Protein AF-A0A7C6MU95-F1 (afdb_monomer)

Radius of gyrat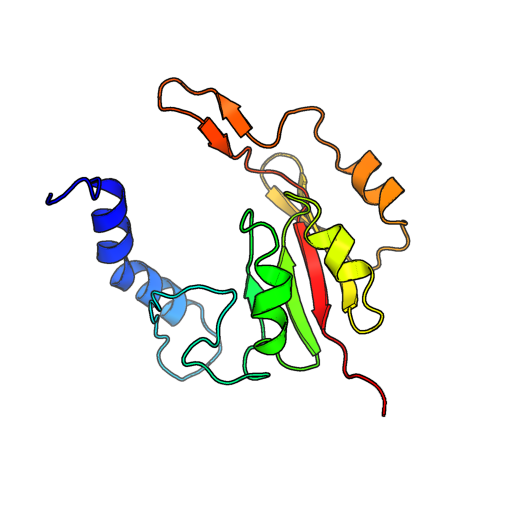ion: 17.8 Å; Cα contacts (8 Å, |Δi|>4): 211; chains: 1; bounding box: 45×40×51 Å

Sequence (158 aa):
MEDAIGPIRLEFFNGIHNILDYINSNKKYKQPAYVQFIHGDYTKQLPIREENYDLLIALYAGEITRSCRKYVKPGGIILTNNHRKDAKELLKDSSITLDGLIYRKGKKYVIEKDINDDFKDIMKRHSNTKKDMKKTTKGLEYIDNQCYFVLKENRNED

Structure (mmCIF, N/CA/C/O backbone):
data_AF-A0A7C6MU95-F1
#
_entry.id   AF-A0A7C6MU95-F1
#
loop_
_atom_site.group_PDB
_atom_site.id
_atom_site.type_symbol
_atom_site.label_atom_id
_atom_site.label_alt_id
_atom_site.label_comp_id
_atom_site.label_asym_id
_atom_site.label_entity_id
_atom_site.label_seq_id
_atom_site.pdbx_PDB_ins_code
_atom_site.Cartn_x
_atom_site.Cartn_y
_atom_site.Cartn_z
_atom_site.occupancy
_atom_site.B_iso_or_equiv
_atom_site.auth_seq_id
_atom_site.auth_comp_id
_atom_site.auth_asym_id
_atom_site.auth_atom_id
_atom_site.pdbx_PDB_model_num
ATOM 1 N N . 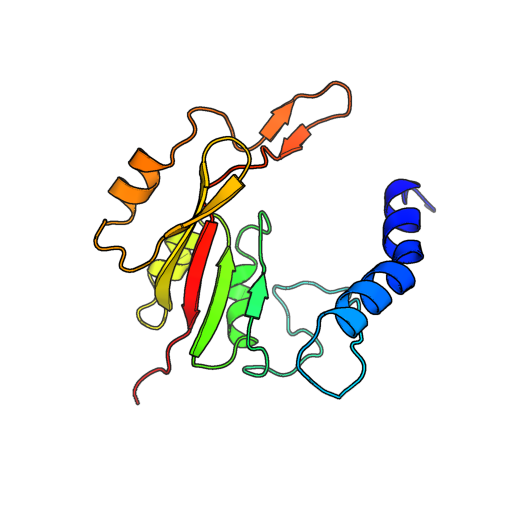MET A 1 1 ? -1.371 23.153 -27.817 1.00 36.50 1 MET A N 1
ATOM 2 C CA . MET A 1 1 ? -0.267 22.179 -27.933 1.00 36.50 1 MET A CA 1
ATOM 3 C C . MET A 1 1 ? -0.852 20.852 -27.510 1.00 36.50 1 MET A C 1
ATOM 5 O O . MET A 1 1 ? -0.957 20.558 -26.327 1.00 36.50 1 MET A O 1
ATOM 9 N N . GLU A 1 2 ? -1.430 20.207 -28.506 1.00 38.19 2 GLU A N 1
ATOM 10 C CA . GLU A 1 2 ? -2.330 19.066 -28.431 1.00 38.19 2 GLU A CA 1
ATOM 11 C C . GLU A 1 2 ? -1.491 17.798 -28.634 1.00 38.19 2 GLU A C 1
ATOM 13 O O . GLU A 1 2 ? -0.545 17.802 -29.420 1.00 38.19 2 GLU A O 1
ATOM 18 N N . ASP A 1 3 ? -1.816 16.772 -27.855 1.00 46.28 3 ASP A N 1
ATOM 19 C CA . ASP A 1 3 ? -1.510 15.359 -28.061 1.00 46.28 3 ASP A CA 1
ATOM 20 C C . ASP A 1 3 ? -0.054 14.903 -28.237 1.00 46.28 3 ASP A C 1
ATOM 22 O O . ASP A 1 3 ? 0.460 14.663 -29.325 1.00 46.28 3 ASP A O 1
ATOM 26 N N . ALA A 1 4 ? 0.541 14.550 -27.096 1.00 41.88 4 ALA A N 1
ATOM 27 C CA . ALA A 1 4 ? 1.425 13.389 -27.009 1.00 41.88 4 ALA A CA 1
ATOM 28 C C . ALA A 1 4 ? 0.893 12.403 -25.953 1.00 41.88 4 ALA A C 1
ATOM 30 O O . ALA A 1 4 ? 1.594 12.010 -25.021 1.00 41.88 4 ALA A 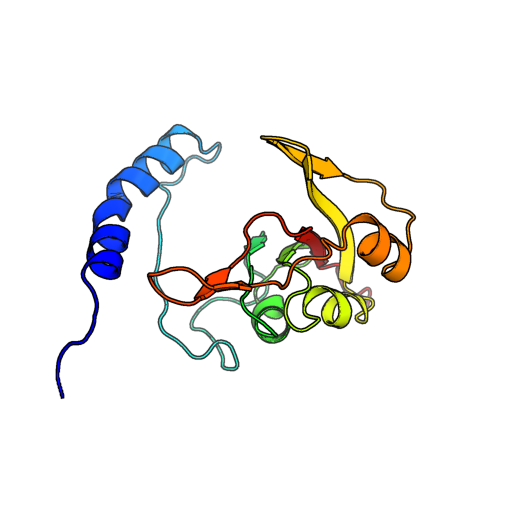O 1
ATOM 31 N N . ILE A 1 5 ? -0.383 12.019 -26.063 1.00 45.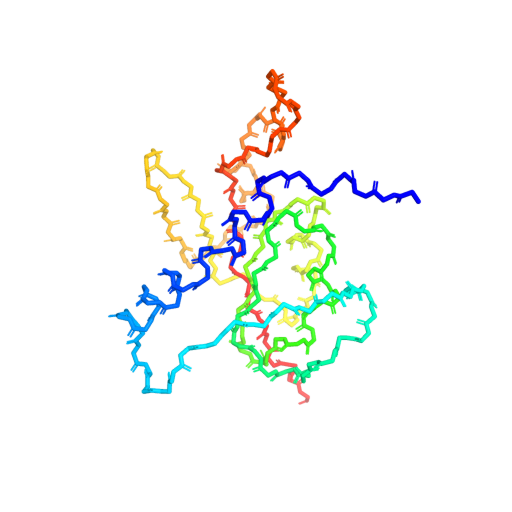97 5 ILE A N 1
ATOM 32 C CA . ILE A 1 5 ? -0.925 10.880 -25.315 1.00 45.97 5 ILE A CA 1
ATOM 33 C C . ILE A 1 5 ? -0.650 9.631 -26.157 1.00 45.97 5 ILE A C 1
ATOM 35 O O . ILE A 1 5 ? -1.348 9.352 -27.124 1.00 45.97 5 ILE A O 1
ATOM 39 N N . GLY A 1 6 ? 0.425 8.909 -25.833 1.00 43.81 6 GLY A N 1
ATOM 40 C CA . GLY A 1 6 ? 0.851 7.739 -26.605 1.00 43.81 6 GLY A CA 1
ATOM 41 C C . GLY A 1 6 ? -0.196 6.605 -26.648 1.00 43.81 6 GLY A C 1
ATOM 42 O O . GLY A 1 6 ? -0.951 6.431 -25.686 1.00 43.81 6 GLY A O 1
ATOM 43 N N . PRO A 1 7 ? -0.203 5.780 -27.715 1.00 48.19 7 PRO A N 1
ATOM 44 C CA . PRO A 1 7 ? -1.223 4.752 -27.986 1.00 48.19 7 PRO A CA 1
ATOM 45 C C . PRO A 1 7 ? -1.403 3.720 -26.858 1.00 48.19 7 PRO A C 1
ATOM 47 O O . PRO A 1 7 ? -2.514 3.270 -26.594 1.00 48.19 7 PRO A O 1
ATOM 50 N N . ILE A 1 8 ? -0.334 3.432 -26.110 1.00 53.31 8 ILE A N 1
ATOM 51 C CA . ILE A 1 8 ? -0.321 2.484 -24.981 1.00 53.31 8 ILE A CA 1
ATOM 52 C C . ILE A 1 8 ? -1.311 2.887 -23.875 1.00 53.31 8 ILE A C 1
ATOM 54 O O . ILE A 1 8 ? -1.912 2.033 -23.224 1.00 53.31 8 ILE A O 1
ATOM 58 N N . ARG A 1 9 ? -1.499 4.194 -23.644 1.00 52.25 9 ARG A N 1
ATOM 59 C CA . ARG A 1 9 ? -2.395 4.681 -22.587 1.00 52.25 9 ARG A CA 1
ATOM 60 C C . ARG A 1 9 ? -3.860 4.455 -22.963 1.00 52.25 9 ARG A C 1
ATOM 62 O O . ARG A 1 9 ? -4.641 4.068 -22.101 1.00 52.25 9 ARG A O 1
ATOM 69 N N . LEU A 1 10 ? -4.217 4.661 -24.231 1.00 53.50 10 LEU A N 1
ATOM 70 C CA . LEU A 1 10 ? -5.583 4.479 -24.725 1.00 53.50 10 LEU A CA 1
ATOM 71 C C . LEU A 1 10 ? -5.990 2.996 -24.704 1.00 53.50 10 LEU A C 1
ATOM 73 O O . LEU A 1 10 ? -7.082 2.666 -24.253 1.00 53.50 10 LEU A O 1
ATOM 77 N N . GLU A 1 11 ? -5.082 2.096 -25.093 1.00 60.19 11 GLU A N 1
ATOM 78 C CA . GLU A 1 11 ? -5.306 0.645 -25.031 1.00 60.19 11 GLU A CA 1
ATOM 79 C C . GLU A 1 11 ? -5.558 0.141 -23.601 1.00 60.19 11 GLU A C 1
ATOM 81 O O . GLU A 1 11 ? -6.448 -0.684 -23.390 1.00 60.19 11 GLU A O 1
ATOM 86 N N . PHE A 1 12 ? -4.840 0.673 -22.603 1.00 61.41 12 PHE A N 1
ATOM 87 C CA . PHE A 1 12 ? -5.044 0.302 -21.197 1.00 61.41 12 PHE A CA 1
ATOM 88 C C . PHE A 1 12 ? -6.452 0.660 -20.699 1.00 61.41 12 PHE A C 1
ATOM 90 O O . PHE A 1 12 ? -7.110 -0.162 -20.060 1.00 61.41 12 PHE A O 1
ATOM 97 N N . PHE A 1 13 ? -6.940 1.863 -21.018 1.00 65.31 13 PHE A N 1
ATOM 98 C CA . PHE A 1 13 ? -8.283 2.293 -20.615 1.00 65.31 13 PHE A CA 1
ATOM 99 C C . PHE A 1 13 ? -9.392 1.573 -21.394 1.00 65.31 13 PHE A C 1
ATOM 101 O O . PHE A 1 13 ? -10.441 1.281 -20.822 1.00 65.31 13 PHE A O 1
ATOM 108 N N . ASN A 1 14 ? -9.142 1.199 -22.652 1.00 69.81 14 ASN A N 1
ATOM 109 C CA . ASN A 1 14 ? -10.084 0.418 -23.460 1.00 69.81 14 ASN A CA 1
ATOM 110 C C . ASN A 1 14 ? -10.264 -1.024 -22.949 1.00 69.81 14 ASN A C 1
ATOM 112 O O . ASN A 1 14 ? -11.282 -1.656 -23.222 1.00 69.81 14 ASN A O 1
ATOM 116 N N . GLY A 1 15 ? -9.312 -1.543 -22.166 1.00 81.00 15 GLY A N 1
ATOM 117 C CA . GLY A 1 15 ? -9.382 -2.870 -21.547 1.00 81.00 15 GLY A CA 1
ATOM 118 C C . GLY A 1 15 ? -10.229 -2.954 -20.273 1.00 81.00 15 GLY A C 1
ATOM 119 O O . GLY A 1 15 ? -10.290 -4.025 -19.666 1.00 81.00 15 GLY A O 1
ATOM 120 N N . ILE A 1 16 ? -10.874 -1.862 -19.838 1.00 85.81 16 ILE A N 1
ATOM 121 C CA . ILE A 1 16 ? -11.556 -1.818 -18.536 1.00 85.81 16 ILE A CA 1
ATOM 122 C C . ILE A 1 16 ? -12.685 -2.844 -18.408 1.00 85.81 16 ILE A C 1
ATOM 124 O O . ILE A 1 16 ? -12.869 -3.409 -17.332 1.00 85.81 16 ILE A O 1
ATOM 128 N N . HIS A 1 17 ? -13.390 -3.144 -19.501 1.00 86.94 17 HIS A N 1
ATOM 129 C CA . HIS A 1 17 ? -14.438 -4.166 -19.516 1.00 86.94 17 HIS A CA 1
ATOM 130 C C . HIS A 1 17 ? -13.877 -5.548 -19.173 1.00 86.94 17 HIS A C 1
ATOM 132 O O . HIS A 1 17 ? -14.355 -6.175 -18.236 1.00 86.94 17 HIS A O 1
ATOM 138 N N . ASN A 1 18 ? -12.779 -5.957 -19.814 1.00 88.44 18 ASN A N 1
ATOM 139 C CA . ASN A 1 18 ? -12.127 -7.239 -19.532 1.00 88.44 18 ASN A CA 1
ATOM 140 C C . ASN A 1 18 ? -11.638 -7.330 -18.076 1.00 88.44 18 ASN A C 1
ATOM 142 O O . ASN A 1 18 ? -11.725 -8.384 -17.447 1.00 88.44 18 ASN A O 1
ATOM 146 N N . ILE A 1 19 ? -11.133 -6.220 -17.523 1.00 88.69 19 ILE A N 1
ATOM 147 C CA . ILE A 1 19 ? -10.714 -6.142 -16.116 1.00 88.69 19 ILE A CA 1
ATOM 148 C C . ILE A 1 19 ? -11.923 -6.314 -15.191 1.00 88.69 19 ILE A C 1
ATOM 150 O O . ILE A 1 19 ? -11.872 -7.105 -14.248 1.00 88.69 19 ILE A O 1
ATOM 154 N N . LEU A 1 20 ? -13.015 -5.593 -15.453 1.00 92.19 20 LEU A N 1
ATOM 155 C CA . LEU A 1 20 ? -14.242 -5.685 -14.666 1.00 92.19 20 LEU A CA 1
ATOM 156 C C . LEU A 1 20 ? -14.867 -7.079 -14.752 1.00 92.19 20 LEU A C 1
ATOM 158 O O . LEU A 1 20 ? -15.311 -7.592 -13.727 1.00 92.19 20 LEU A O 1
ATOM 162 N N . ASP A 1 21 ? -14.860 -7.717 -15.918 1.00 92.38 21 ASP A N 1
ATOM 163 C CA . ASP A 1 21 ? -15.362 -9.081 -16.107 1.00 92.38 21 ASP A CA 1
ATOM 164 C C . ASP A 1 21 ? -14.539 -10.087 -15.304 1.00 92.38 21 ASP A C 1
ATOM 166 O O . ASP A 1 21 ? -15.095 -10.919 -14.578 1.00 92.38 21 ASP A O 1
ATOM 170 N N . TYR A 1 22 ? -13.210 -9.960 -15.348 1.00 93.25 22 TYR A N 1
ATOM 171 C CA . TYR A 1 22 ? -12.318 -10.766 -14.524 1.00 93.25 22 TYR A CA 1
ATOM 172 C C . TYR A 1 22 ? -12.602 -10.568 -13.028 1.00 93.25 22 TYR A C 1
ATOM 174 O O . TYR A 1 22 ? -12.763 -11.550 -12.300 1.00 93.25 22 TYR A O 1
ATOM 182 N N . ILE A 1 23 ? -12.721 -9.323 -12.552 1.00 93.19 23 ILE A N 1
ATOM 183 C CA . ILE A 1 23 ? -13.018 -9.039 -11.139 1.00 93.19 23 ILE A CA 1
ATOM 184 C C . ILE A 1 23 ? -14.386 -9.606 -10.751 1.00 93.19 23 ILE A C 1
ATOM 186 O O . ILE A 1 23 ? -14.495 -10.296 -9.740 1.00 93.19 23 ILE A O 1
ATOM 190 N N . ASN A 1 24 ? -15.429 -9.355 -11.544 1.00 94.69 24 ASN A N 1
ATOM 191 C CA . ASN A 1 24 ? -16.785 -9.816 -11.253 1.00 94.69 24 ASN A CA 1
ATOM 192 C C . ASN A 1 24 ? -16.902 -11.346 -11.248 1.00 94.69 24 ASN A C 1
ATOM 194 O O . ASN A 1 24 ? -17.710 -11.871 -10.485 1.00 94.69 24 ASN A O 1
ATOM 198 N N . SER A 1 25 ? -16.069 -12.043 -12.023 1.00 95.00 25 SER A N 1
ATOM 199 C CA . SER A 1 25 ? -16.009 -13.510 -12.049 1.00 95.00 25 SER A CA 1
ATOM 200 C C . SER A 1 25 ? -15.252 -14.118 -10.860 1.00 95.00 25 SER A C 1
ATOM 202 O O . SER A 1 25 ? -15.433 -15.294 -10.562 1.00 95.00 25 SER A O 1
ATOM 204 N N . ASN A 1 26 ? -14.404 -13.339 -10.176 1.00 95.88 26 ASN A N 1
ATOM 205 C CA . ASN A 1 26 ? -13.530 -13.822 -9.095 1.00 95.88 26 ASN A CA 1
ATOM 206 C C . ASN A 1 26 ? -13.840 -13.220 -7.711 1.00 95.88 26 ASN A C 1
ATOM 208 O O . ASN A 1 26 ? -13.329 -13.695 -6.693 1.00 95.88 26 ASN A O 1
ATOM 212 N N . LYS A 1 27 ? -14.645 -12.155 -7.640 1.00 93.81 27 LYS A N 1
ATOM 213 C CA . LYS A 1 27 ? -15.030 -11.509 -6.379 1.00 93.81 27 LYS A CA 1
ATOM 214 C C . LYS A 1 27 ? -15.885 -12.438 -5.513 1.00 93.81 27 LYS A C 1
ATOM 216 O O . LYS A 1 27 ? -16.631 -13.279 -6.002 1.00 93.81 27 LYS A O 1
ATOM 221 N N . LYS A 1 28 ? -15.834 -12.215 -4.199 1.00 94.69 28 LYS A N 1
ATOM 222 C CA . LYS A 1 28 ? -16.688 -12.909 -3.216 1.00 94.69 28 LYS A CA 1
ATOM 223 C C . LYS A 1 28 ? -17.913 -12.092 -2.783 1.00 94.69 28 LYS A C 1
ATOM 225 O O . LYS A 1 28 ? -18.804 -12.630 -2.135 1.00 94.69 28 LYS A O 1
ATOM 230 N N . TYR A 1 29 ? -17.951 -10.797 -3.107 1.00 90.12 29 TYR A N 1
ATOM 231 C CA . TYR A 1 29 ? -19.046 -9.887 -2.758 1.00 90.12 29 TYR A CA 1
ATOM 232 C C . TYR A 1 29 ? -20.086 -9.793 -3.885 1.00 90.12 29 TYR A C 1
ATOM 234 O O . TYR A 1 29 ? -19.780 -10.025 -5.054 1.00 90.12 29 TYR A O 1
ATOM 242 N N . LYS A 1 30 ? -21.335 -9.458 -3.536 1.00 91.56 30 LYS A N 1
ATOM 243 C CA . LYS A 1 30 ? -22.478 -9.501 -4.469 1.00 91.56 30 LYS A CA 1
ATOM 244 C C . LYS A 1 30 ? -22.522 -8.301 -5.420 1.00 91.56 30 LYS A C 1
ATOM 246 O O . LYS A 1 30 ? -22.870 -8.446 -6.588 1.00 91.56 30 LYS A O 1
ATOM 251 N N . GLN A 1 31 ? -22.172 -7.119 -4.925 1.00 95.06 31 GLN A N 1
ATOM 252 C CA . GLN A 1 31 ? -22.292 -5.844 -5.633 1.00 95.06 31 GLN A CA 1
ATOM 253 C C . GLN A 1 31 ? -21.408 -5.825 -6.887 1.00 95.06 31 GLN A C 1
ATOM 255 O O . GLN A 1 31 ? -20.284 -6.325 -6.817 1.00 95.06 31 GLN A O 1
ATOM 260 N N . PRO A 1 32 ? -21.862 -5.278 -8.030 1.00 91.31 32 PRO A N 1
ATOM 261 C CA . PRO A 1 32 ? -21.015 -5.085 -9.206 1.00 91.31 32 PRO A CA 1
ATOM 262 C C . PRO A 1 32 ? -19.733 -4.321 -8.860 1.00 91.31 32 PRO A C 1
ATOM 264 O O . PRO A 1 32 ? -19.780 -3.324 -8.141 1.00 91.31 32 PRO A O 1
ATOM 267 N N . ALA A 1 33 ? -18.593 -4.798 -9.360 1.00 94.06 33 ALA A N 1
ATOM 268 C CA . ALA A 1 33 ? -17.354 -4.040 -9.273 1.00 94.06 33 ALA A CA 1
ATOM 269 C C . ALA A 1 33 ? -17.437 -2.817 -10.194 1.00 94.06 33 ALA A C 1
ATOM 271 O O . ALA A 1 33 ? -18.019 -2.890 -11.278 1.00 94.06 33 ALA A O 1
ATOM 272 N N . TYR A 1 34 ? -16.824 -1.715 -9.781 1.00 92.06 34 TYR A N 1
ATOM 273 C CA . TYR A 1 34 ? -16.654 -0.529 -10.610 1.00 92.06 34 TYR A CA 1
ATOM 274 C C . TYR A 1 34 ? -15.235 0.009 -10.445 1.00 92.06 34 TYR A C 1
ATOM 276 O O . TYR A 1 34 ? -14.562 -0.267 -9.451 1.00 92.06 34 TYR A O 1
ATOM 284 N N . VAL A 1 35 ? -14.782 0.775 -11.433 1.00 90.75 35 VAL A N 1
ATOM 285 C CA . VAL A 1 35 ? -13.488 1.458 -11.410 1.00 90.75 35 VAL A CA 1
ATOM 286 C C . VAL A 1 35 ? -13.728 2.927 -11.708 1.00 90.75 35 VAL A C 1
ATOM 288 O O . VAL A 1 35 ? -14.446 3.268 -12.645 1.00 90.75 35 VAL A O 1
ATOM 291 N N . GLN A 1 36 ? -13.121 3.792 -10.903 1.00 90.50 36 GLN A N 1
ATOM 292 C CA . GLN A 1 36 ? -13.172 5.234 -11.078 1.00 90.50 36 GLN A CA 1
ATOM 293 C C . GLN A 1 36 ? -11.750 5.770 -11.214 1.00 90.50 36 GLN A C 1
ATOM 295 O O . GLN A 1 36 ? -10.896 5.506 -10.369 1.00 90.50 36 GLN A O 1
ATOM 300 N N . PHE A 1 37 ? -11.508 6.550 -12.265 1.00 89.75 37 PHE A N 1
ATOM 301 C CA . PHE A 1 37 ? -10.256 7.278 -12.436 1.00 89.75 37 PHE A CA 1
ATOM 302 C C . PHE A 1 37 ? -10.418 8.689 -11.891 1.00 89.75 37 PHE A C 1
ATOM 304 O O . PHE A 1 37 ? -11.298 9.434 -12.319 1.00 89.75 37 PHE A O 1
ATOM 311 N N . ILE A 1 38 ? -9.560 9.052 -10.944 1.00 90.56 38 ILE A N 1
ATOM 312 C CA . ILE A 1 38 ? -9.540 10.379 -10.340 1.00 90.56 38 ILE A CA 1
ATOM 313 C C . ILE A 1 38 ? -8.243 11.047 -10.773 1.00 90.56 38 ILE A C 1
ATOM 315 O O . ILE A 1 38 ? -7.155 10.615 -10.399 1.00 90.56 38 ILE A O 1
ATOM 319 N N . HIS A 1 39 ? -8.358 12.088 -11.592 1.00 90.69 39 HIS A N 1
ATOM 320 C CA . HIS A 1 39 ? -7.225 12.944 -11.909 1.00 90.69 39 HIS A CA 1
ATOM 321 C C . HIS A 1 39 ? -7.074 13.987 -10.804 1.00 90.69 39 HIS A C 1
ATOM 323 O O . HIS A 1 39 ? -8.000 14.755 -10.543 1.00 90.69 39 HIS A O 1
ATOM 329 N N . GLY A 1 40 ? -5.915 14.022 -10.156 1.00 88.81 40 GLY A N 1
ATOM 330 C CA . GLY A 1 40 ? -5.673 14.949 -9.065 1.00 88.81 40 GLY A CA 1
ATOM 331 C C . GLY A 1 40 ? -4.234 14.926 -8.581 1.00 88.81 40 GLY A C 1
ATOM 332 O O . GLY A 1 40 ? -3.466 14.009 -8.867 1.00 88.81 40 GLY A O 1
ATOM 333 N N . ASP A 1 41 ? -3.893 15.970 -7.839 1.00 91.75 41 ASP A N 1
ATOM 334 C CA . ASP A 1 41 ? -2.665 16.052 -7.065 1.00 91.75 41 ASP A CA 1
ATOM 335 C C . ASP A 1 41 ? -2.886 15.326 -5.734 1.00 91.75 41 ASP A C 1
ATOM 337 O O . ASP A 1 41 ? -3.665 15.780 -4.897 1.00 91.75 41 ASP A O 1
ATOM 341 N N . TYR A 1 42 ? -2.213 14.192 -5.547 1.00 91.75 42 TYR A N 1
ATOM 342 C CA . TYR A 1 42 ? -2.339 13.354 -4.351 1.00 91.75 42 TYR A CA 1
ATOM 343 C C . TYR A 1 42 ? -1.874 14.042 -3.064 1.00 91.75 42 TYR A C 1
ATOM 345 O O . TYR A 1 42 ? -2.179 13.557 -1.978 1.00 91.75 42 TYR A O 1
ATOM 353 N N . THR A 1 43 ? -1.139 15.155 -3.161 1.00 91.19 43 THR A N 1
ATOM 354 C CA . THR A 1 43 ? -0.753 15.958 -1.990 1.00 91.19 43 THR A CA 1
ATOM 355 C C . THR A 1 43 ? -1.896 16.844 -1.486 1.00 91.19 43 THR A C 1
ATOM 357 O O . THR A 1 43 ? -1.816 17.392 -0.386 1.00 91.19 43 THR A O 1
ATOM 360 N N . LYS A 1 44 ? -2.979 16.961 -2.265 1.00 93.31 44 LYS A N 1
ATOM 361 C CA . LYS A 1 44 ? -4.196 17.709 -1.940 1.00 93.31 44 LYS A CA 1
ATOM 362 C C . LYS A 1 44 ? -5.339 16.759 -1.588 1.00 93.31 44 LYS A C 1
ATOM 364 O O . LYS A 1 44 ? -5.259 15.550 -1.787 1.00 93.31 44 LYS A O 1
ATOM 369 N N . GLN A 1 45 ? -6.435 17.322 -1.080 1.00 93.25 45 GLN A N 1
ATOM 370 C CA . GLN A 1 45 ? -7.650 16.553 -0.833 1.00 93.25 45 GLN A CA 1
ATOM 371 C C . GLN A 1 45 ? -8.190 15.966 -2.140 1.00 93.25 45 GLN A C 1
ATOM 373 O O . GLN A 1 45 ? -8.570 16.700 -3.053 1.00 93.25 45 GLN A O 1
ATOM 378 N N . LEU A 1 46 ? -8.270 14.642 -2.201 1.00 94.50 46 LEU A N 1
ATOM 379 C CA . LEU A 1 46 ? -8.989 13.927 -3.242 1.00 94.50 46 LEU A CA 1
ATOM 380 C C . LEU A 1 46 ? -10.499 13.918 -2.939 1.00 94.50 46 LEU A C 1
ATOM 382 O O . LEU A 1 46 ? -10.885 13.903 -1.767 1.00 94.50 46 LEU A O 1
ATOM 386 N N . PRO A 1 47 ? -11.368 13.877 -3.967 1.00 95.19 47 PRO A N 1
ATOM 387 C CA . PRO A 1 47 ? -12.826 13.832 -3.821 1.00 95.19 47 PRO A CA 1
ATOM 388 C C . PRO A 1 47 ? -13.325 12.434 -3.404 1.00 95.19 47 PRO A C 1
ATOM 390 O O . PRO A 1 47 ? -14.247 11.877 -3.995 1.00 95.19 47 PRO A O 1
ATOM 393 N N . ILE A 1 48 ? -12.687 11.846 -2.394 1.00 95.06 48 ILE A N 1
ATOM 394 C CA . ILE A 1 48 ? -13.010 10.551 -1.798 1.00 95.06 48 ILE A CA 1
ATOM 395 C C . ILE A 1 48 ? -13.028 10.678 -0.276 1.00 95.06 48 ILE A C 1
ATOM 397 O O . ILE A 1 48 ? -12.416 11.581 0.296 1.00 95.06 48 ILE A O 1
ATOM 401 N N . ARG A 1 49 ? -13.753 9.772 0.380 1.00 96.62 49 ARG A N 1
ATOM 402 C CA . ARG A 1 49 ? -13.874 9.758 1.840 1.00 96.62 49 ARG A CA 1
ATOM 403 C C . ARG A 1 49 ? -12.583 9.268 2.487 1.00 96.62 49 ARG A C 1
ATOM 405 O O . ARG A 1 49 ? -12.005 8.284 2.028 1.00 96.62 49 ARG A O 1
ATOM 412 N N . GLU A 1 50 ? -12.165 9.962 3.539 1.00 96.50 50 GLU A N 1
ATOM 413 C CA . GLU A 1 50 ? -11.098 9.513 4.434 1.00 96.50 50 GLU A CA 1
ATOM 414 C C . GLU A 1 50 ? -11.542 8.267 5.210 1.00 96.50 50 GLU A C 1
ATOM 416 O O . GLU A 1 50 ? -12.741 8.012 5.336 1.00 96.50 50 GLU A O 1
ATOM 421 N N . GLU A 1 51 ? -10.574 7.455 5.635 1.00 96.75 51 GLU A N 1
ATOM 422 C CA . GLU A 1 51 ? -10.779 6.230 6.421 1.00 96.75 51 GLU A CA 1
ATOM 423 C C . GLU A 1 51 ? -11.814 5.233 5.860 1.00 96.75 51 GLU A C 1
ATOM 425 O O . GLU A 1 51 ? -12.483 4.510 6.599 1.00 96.75 51 GLU A O 1
ATOM 430 N N . ASN A 1 52 ? -11.961 5.166 4.536 1.00 96.69 52 ASN A N 1
ATOM 431 C CA . ASN A 1 52 ? -13.043 4.413 3.894 1.00 96.69 52 ASN A CA 1
ATOM 432 C C . ASN A 1 52 ? -12.551 3.249 3.019 1.00 96.69 52 ASN A C 1
ATOM 434 O O . ASN A 1 52 ? -13.363 2.552 2.412 1.00 96.69 52 ASN A O 1
ATOM 438 N N . TYR A 1 53 ? -11.237 3.034 2.933 1.00 97.25 53 TYR A N 1
ATOM 439 C CA . TYR A 1 53 ? -10.640 2.034 2.049 1.00 97.25 53 TYR A CA 1
ATOM 440 C C . TYR A 1 53 ? -9.880 0.963 2.834 1.00 97.25 53 TYR A C 1
ATOM 442 O O . TYR A 1 53 ? -9.072 1.268 3.707 1.00 97.25 53 TYR A O 1
ATOM 450 N N . ASP A 1 54 ? -10.120 -0.305 2.497 1.00 97.00 54 ASP A N 1
ATOM 451 C CA . ASP A 1 54 ? -9.448 -1.458 3.110 1.00 97.00 54 ASP A CA 1
ATOM 452 C C . ASP A 1 54 ? -7.996 -1.639 2.650 1.00 97.00 54 ASP A C 1
ATOM 454 O O . ASP A 1 54 ? -7.205 -2.276 3.345 1.00 97.00 54 ASP A O 1
ATOM 458 N N . LEU A 1 55 ? -7.665 -1.136 1.457 1.00 97.19 55 LEU A N 1
ATOM 459 C CA . LEU A 1 55 ? -6.394 -1.375 0.784 1.00 97.19 55 LEU A CA 1
ATOM 460 C C . LEU A 1 55 ? -5.960 -0.151 -0.031 1.00 97.19 55 LEU A C 1
ATOM 462 O O . LEU A 1 55 ? -6.684 0.297 -0.920 1.00 97.19 55 LEU A O 1
ATOM 466 N N . LEU A 1 56 ? -4.741 0.319 0.218 1.00 97.00 56 LEU A N 1
ATOM 467 C CA . LEU A 1 56 ? -4.007 1.262 -0.623 1.00 97.00 56 LEU A CA 1
ATOM 468 C C . LEU A 1 56 ? -2.845 0.534 -1.305 1.00 97.00 56 LEU A C 1
ATOM 470 O O . LEU A 1 56 ? -2.049 -0.120 -0.638 1.00 97.00 56 LEU A O 1
ATOM 474 N N . ILE A 1 57 ? -2.717 0.671 -2.625 1.00 95.88 57 ILE A N 1
ATOM 475 C CA . ILE A 1 57 ? -1.575 0.155 -3.394 1.00 95.88 57 ILE A CA 1
ATOM 476 C C . ILE A 1 57 ? -0.825 1.345 -3.995 1.00 95.88 57 ILE A C 1
ATOM 478 O O . ILE A 1 57 ? -1.370 2.053 -4.838 1.00 95.88 57 ILE A O 1
ATOM 482 N N . ALA A 1 58 ? 0.424 1.553 -3.578 1.00 93.62 58 ALA A N 1
ATOM 483 C CA . ALA A 1 58 ? 1.252 2.698 -3.962 1.00 93.62 58 ALA A CA 1
ATOM 484 C C . ALA A 1 58 ? 2.662 2.249 -4.391 1.00 93.62 58 ALA A C 1
ATOM 486 O O . ALA A 1 58 ? 3.675 2.607 -3.796 1.00 93.62 58 ALA A O 1
ATOM 487 N N . LEU A 1 59 ? 2.740 1.432 -5.443 1.00 91.19 59 LEU A N 1
ATOM 488 C CA . LEU A 1 59 ? 4.009 0.898 -5.943 1.00 91.19 59 LEU A CA 1
ATOM 489 C C . LEU A 1 59 ? 4.726 1.907 -6.844 1.00 91.19 59 LEU A C 1
ATOM 491 O O . LEU A 1 59 ? 4.145 2.435 -7.789 1.00 91.19 59 LEU A O 1
ATOM 495 N N . TYR A 1 60 ? 6.006 2.150 -6.561 1.00 87.38 60 TYR A N 1
ATOM 496 C CA . TYR A 1 60 ? 6.877 3.110 -7.249 1.00 87.38 60 TYR A CA 1
ATOM 497 C C . TYR A 1 60 ? 6.306 4.538 -7.290 1.00 87.38 60 TYR A C 1
ATOM 499 O O . TYR A 1 60 ? 6.745 5.359 -8.092 1.00 87.38 60 TYR A O 1
ATOM 507 N N . ALA A 1 61 ? 5.368 4.852 -6.392 1.00 84.69 61 ALA A N 1
ATOM 508 C CA . ALA A 1 61 ? 4.658 6.125 -6.370 1.00 84.69 61 ALA A CA 1
ATOM 509 C C . ALA A 1 61 ? 5.466 7.245 -5.695 1.00 84.69 61 ALA A C 1
ATOM 511 O O . ALA A 1 61 ? 5.294 8.398 -6.059 1.00 84.69 61 ALA A O 1
ATOM 512 N N . GLY A 1 62 ? 6.391 6.905 -4.786 1.00 73.31 62 GLY A N 1
ATOM 513 C CA . GLY A 1 62 ? 7.337 7.830 -4.149 1.00 73.31 62 GLY A CA 1
ATOM 514 C C . GLY A 1 62 ? 6.676 8.911 -3.287 1.00 73.31 62 GLY A C 1
ATOM 515 O O . GLY A 1 62 ? 6.194 9.902 -3.815 1.00 73.31 62 GLY A O 1
ATOM 516 N N . GLU A 1 63 ? 6.701 8.753 -1.962 1.00 75.50 63 GLU A N 1
ATOM 517 C CA . GLU A 1 63 ? 6.162 9.692 -0.954 1.00 75.50 63 GLU A CA 1
ATOM 518 C C . GLU A 1 63 ? 4.631 9.895 -0.981 1.00 75.50 63 GLU A C 1
ATOM 520 O O . GLU A 1 63 ? 4.054 10.360 0.003 1.00 75.50 63 GLU A O 1
ATOM 525 N N . ILE A 1 64 ? 3.941 9.483 -2.051 1.00 88.75 64 ILE A N 1
ATOM 526 C CA . ILE A 1 64 ? 2.476 9.570 -2.212 1.00 88.75 64 ILE A CA 1
ATOM 527 C C . ILE A 1 64 ? 1.727 8.812 -1.117 1.00 88.75 64 ILE A C 1
ATOM 529 O O . ILE A 1 64 ? 0.640 9.219 -0.701 1.00 88.75 64 ILE A O 1
ATOM 533 N N . THR A 1 65 ? 2.313 7.730 -0.615 1.00 91.62 65 THR A N 1
ATOM 534 C CA . THR A 1 65 ? 1.704 6.884 0.409 1.00 91.62 65 THR A CA 1
ATOM 535 C C . THR A 1 65 ? 1.472 7.666 1.698 1.00 91.62 65 THR A C 1
ATOM 537 O O . THR A 1 65 ? 0.433 7.498 2.329 1.00 91.62 65 THR A O 1
ATOM 540 N N . ARG A 1 66 ? 2.357 8.619 2.033 1.00 91.00 66 ARG A N 1
ATOM 541 C CA . ARG A 1 66 ? 2.170 9.525 3.176 1.00 91.00 66 ARG A CA 1
ATOM 542 C C . ARG A 1 66 ? 0.932 10.404 3.010 1.00 91.00 66 ARG A C 1
ATOM 544 O O . ARG A 1 66 ? 0.174 10.561 3.961 1.00 91.00 66 ARG A O 1
A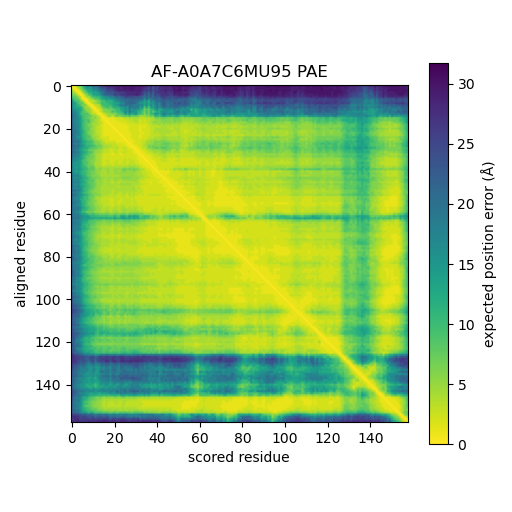TOM 551 N N . SER A 1 67 ? 0.719 10.970 1.824 1.00 93.00 67 SER A N 1
ATOM 552 C CA . SER A 1 67 ? -0.439 11.832 1.555 1.00 93.00 67 SER A CA 1
ATOM 553 C C . SER A 1 67 ? -1.748 11.047 1.460 1.00 93.00 67 SER A C 1
ATOM 555 O O . SER A 1 67 ? -2.798 11.554 1.848 1.00 93.00 67 SER A O 1
ATOM 557 N N . CYS A 1 68 ? -1.689 9.804 0.976 1.00 94.94 68 CYS A N 1
ATOM 558 C CA . CYS A 1 68 ? -2.873 8.981 0.741 1.00 94.94 68 CYS A CA 1
ATOM 559 C C . CYS A 1 68 ? -3.274 8.095 1.926 1.00 94.94 68 CYS A C 1
ATOM 561 O O . CYS A 1 68 ? -4.399 7.597 1.927 1.00 94.94 68 CYS A O 1
ATOM 563 N N . ARG A 1 69 ? -2.408 7.895 2.933 1.00 93.94 69 ARG A N 1
ATOM 564 C CA . ARG A 1 69 ? -2.699 6.987 4.060 1.00 93.94 69 ARG A CA 1
ATOM 565 C C . ARG A 1 69 ? -4.000 7.325 4.789 1.00 93.94 69 ARG A C 1
ATOM 567 O O . ARG A 1 69 ? -4.728 6.425 5.159 1.00 93.94 69 ARG A O 1
ATOM 574 N N . LYS A 1 70 ? -4.353 8.612 4.884 1.00 94.81 70 LYS A N 1
ATOM 575 C CA . LYS A 1 70 ? -5.598 9.101 5.507 1.00 94.81 70 LYS A CA 1
ATOM 576 C C . LYS A 1 70 ? -6.886 8.574 4.865 1.00 94.81 70 LYS A C 1
ATOM 578 O O . LYS A 1 70 ? -7.958 8.668 5.446 1.00 94.81 70 LYS A O 1
ATOM 583 N N . TYR A 1 71 ? -6.811 8.044 3.646 1.00 97.00 71 TYR A N 1
ATOM 584 C CA . TYR A 1 71 ? -7.946 7.391 2.995 1.00 97.00 71 TYR A CA 1
ATOM 585 C C . TYR A 1 71 ? -8.104 5.931 3.434 1.00 97.00 71 TYR A C 1
ATOM 587 O O . TYR A 1 71 ? -9.189 5.361 3.317 1.00 97.00 71 TYR A O 1
ATOM 595 N N . VAL A 1 72 ? -7.051 5.322 3.971 1.00 97.44 72 VAL A N 1
ATOM 596 C CA . VAL A 1 72 ? -7.072 3.956 4.488 1.00 97.44 72 VAL A CA 1
ATOM 597 C C . VAL A 1 72 ? -7.769 3.954 5.837 1.00 97.44 72 VAL A C 1
ATOM 599 O O . VAL A 1 72 ? -7.500 4.785 6.697 1.00 97.44 72 VAL A O 1
ATOM 602 N N . LYS A 1 73 ? -8.710 3.031 6.010 1.00 96.88 73 LYS A N 1
ATOM 603 C CA . LYS A 1 73 ? -9.410 2.870 7.283 1.00 96.88 73 LYS A CA 1
ATOM 604 C C . LYS A 1 73 ? -8.457 2.335 8.361 1.00 96.88 73 LYS A C 1
ATOM 606 O O . LYS A 1 73 ? -7.541 1.578 8.025 1.00 96.88 73 LYS A O 1
ATOM 611 N N . PRO A 1 74 ? -8.737 2.560 9.652 1.00 95.69 74 PRO A N 1
ATOM 612 C CA . PRO A 1 74 ? -8.035 1.844 10.705 1.00 95.69 74 PRO A CA 1
ATOM 613 C C . PRO A 1 74 ? -8.207 0.322 10.572 1.00 95.69 74 PRO A C 1
ATOM 615 O O . PRO A 1 74 ? -9.311 -0.203 10.394 1.00 95.69 74 PRO A O 1
ATOM 618 N N . GLY A 1 75 ? -7.096 -0.397 10.657 1.00 96.25 75 GLY A N 1
ATOM 619 C CA . GLY A 1 75 ? -6.963 -1.823 10.359 1.00 96.25 75 GLY A CA 1
ATOM 620 C C . GLY A 1 75 ? -6.778 -2.150 8.872 1.00 96.25 75 GLY A C 1
ATOM 621 O O . GLY A 1 75 ? -6.686 -3.332 8.534 1.00 96.25 75 GLY A O 1
ATOM 622 N N . GLY A 1 76 ? -6.764 -1.148 7.990 1.00 97.50 76 GLY A N 1
ATOM 623 C CA . GLY A 1 76 ? -6.537 -1.304 6.556 1.00 97.50 76 GLY A CA 1
ATOM 624 C C . GLY A 1 76 ? -5.073 -1.575 6.204 1.00 97.50 76 GLY A C 1
ATOM 625 O O . GLY A 1 76 ? -4.167 -1.440 7.028 1.00 97.50 76 GLY A O 1
ATOM 626 N N . ILE A 1 77 ? -4.850 -1.989 4.958 1.00 97.81 77 ILE A N 1
ATOM 627 C CA . ILE A 1 77 ? -3.545 -2.413 4.445 1.00 97.81 77 IL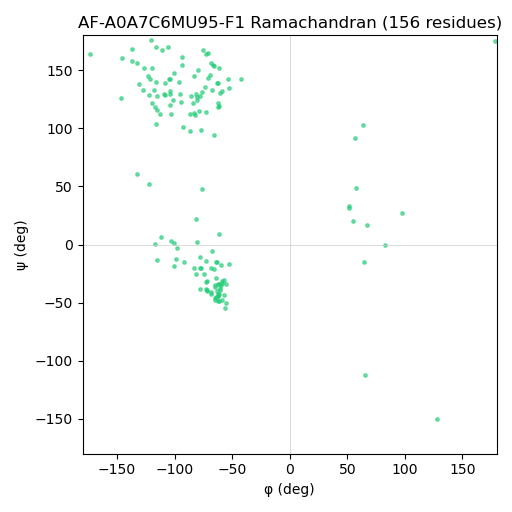E A CA 1
ATOM 628 C C . ILE A 1 77 ? -2.992 -1.366 3.478 1.00 97.81 77 ILE A C 1
ATOM 630 O O . ILE A 1 77 ? -3.698 -0.851 2.613 1.00 97.81 77 ILE A O 1
ATOM 634 N N . ILE A 1 78 ? -1.693 -1.112 3.573 1.00 97.38 78 ILE A N 1
ATOM 635 C CA . ILE A 1 78 ? -0.921 -0.301 2.639 1.00 97.38 78 ILE A CA 1
ATOM 636 C C . ILE A 1 78 ? 0.138 -1.204 2.000 1.00 97.38 78 ILE A C 1
ATOM 638 O O . ILE A 1 78 ? 1.012 -1.734 2.680 1.00 97.38 78 ILE A O 1
ATOM 642 N N . LEU A 1 79 ? 0.075 -1.373 0.681 1.00 96.81 79 LEU A N 1
ATOM 643 C CA . LEU A 1 79 ? 1.069 -2.093 -0.109 1.00 96.81 79 LEU A CA 1
ATOM 644 C C . LEU A 1 79 ? 1.965 -1.092 -0.843 1.00 96.81 79 LEU A C 1
ATOM 646 O O . LEU A 1 79 ? 1.523 -0.417 -1.775 1.00 96.81 79 LEU A O 1
ATOM 650 N N . THR A 1 80 ? 3.235 -1.028 -0.449 1.00 94.44 80 THR A N 1
ATOM 651 C CA . THR A 1 80 ? 4.236 -0.135 -1.056 1.00 94.44 80 THR A CA 1
ATOM 652 C C . THR A 1 80 ? 5.571 -0.855 -1.272 1.00 94.44 80 THR A C 1
ATOM 654 O O . THR A 1 80 ? 5.797 -1.956 -0.779 1.00 94.44 80 THR A O 1
ATOM 657 N N . ASN A 1 81 ? 6.482 -0.248 -2.020 1.00 91.50 81 ASN A N 1
ATOM 658 C CA . ASN A 1 81 ? 7.889 -0.631 -2.082 1.00 91.50 81 ASN A CA 1
ATOM 659 C C . ASN A 1 81 ? 8.754 0.450 -1.421 1.00 91.50 81 ASN A C 1
ATOM 661 O O . ASN A 1 81 ? 8.315 1.569 -1.189 1.00 91.50 81 ASN A O 1
ATOM 665 N N . ASN A 1 82 ? 10.028 0.166 -1.147 1.00 90.00 82 ASN A N 1
ATOM 666 C CA . ASN A 1 82 ? 10.909 1.165 -0.527 1.00 90.00 82 ASN A CA 1
ATOM 667 C C . ASN A 1 82 ? 11.497 2.195 -1.524 1.00 90.00 82 ASN A C 1
ATOM 669 O O . ASN A 1 82 ? 12.535 2.809 -1.259 1.00 90.00 82 ASN A O 1
ATOM 673 N N . HIS A 1 83 ? 10.865 2.387 -2.687 1.00 86.56 83 HIS A N 1
ATOM 674 C CA . HIS A 1 83 ? 11.289 3.391 -3.665 1.00 86.56 83 HIS A CA 1
ATOM 675 C C . HIS A 1 83 ? 11.214 4.786 -3.039 1.00 86.56 83 HIS A C 1
ATOM 677 O O . HIS A 1 83 ? 10.218 5.143 -2.417 1.00 86.56 83 HIS A O 1
ATOM 683 N N . ARG A 1 84 ? 12.296 5.566 -3.164 1.00 86.06 84 ARG A N 1
ATOM 684 C CA . ARG A 1 84 ? 12.460 6.865 -2.479 1.00 86.06 84 ARG A CA 1
ATOM 685 C C . ARG A 1 84 ? 12.205 6.808 -0.965 1.00 86.06 84 ARG A C 1
ATOM 687 O O . ARG A 1 84 ? 11.784 7.792 -0.377 1.00 86.06 84 ARG A O 1
ATOM 694 N N . LYS A 1 85 ? 12.541 5.680 -0.326 1.00 88.69 85 LYS A N 1
ATOM 695 C CA . LYS A 1 85 ? 12.402 5.455 1.124 1.00 88.69 85 LYS A CA 1
ATOM 696 C C . LYS A 1 85 ? 10.951 5.408 1.621 1.00 88.69 85 LYS A C 1
ATOM 698 O O . LYS A 1 85 ? 10.742 5.514 2.822 1.00 88.69 85 LYS A O 1
ATOM 703 N N . ASP A 1 86 ? 9.971 5.228 0.739 1.00 90.31 86 ASP A N 1
ATOM 704 C CA . ASP A 1 86 ? 8.551 5.343 1.087 1.00 90.31 86 ASP A CA 1
ATOM 705 C C . ASP A 1 86 ? 8.137 4.415 2.247 1.00 90.31 86 ASP A C 1
ATOM 707 O O . ASP A 1 86 ? 7.713 4.893 3.299 1.00 90.31 86 ASP A O 1
ATOM 711 N N . ALA A 1 87 ? 8.398 3.108 2.129 1.00 92.62 87 ALA A N 1
ATOM 712 C CA . ALA A 1 87 ? 8.169 2.150 3.216 1.00 92.62 87 ALA A CA 1
ATOM 713 C C . ALA A 1 87 ? 8.926 2.516 4.508 1.00 92.62 87 ALA A C 1
ATOM 715 O O . ALA A 1 87 ? 8.364 2.449 5.600 1.00 92.62 87 ALA A O 1
ATOM 716 N N . LYS A 1 88 ? 10.200 2.921 4.387 1.00 92.19 88 LYS A N 1
ATOM 717 C CA . LYS A 1 88 ? 11.035 3.303 5.535 1.00 92.19 88 LYS A CA 1
ATOM 718 C C . LYS A 1 88 ? 10.459 4.496 6.295 1.00 92.19 88 LYS A C 1
ATOM 720 O O . LYS A 1 88 ? 10.538 4.522 7.517 1.00 92.19 88 LYS A O 1
ATOM 725 N N . GLU A 1 89 ? 9.968 5.506 5.584 1.00 91.94 89 GLU A N 1
ATOM 726 C CA . GLU A 1 89 ? 9.412 6.712 6.195 1.00 91.94 89 GLU A CA 1
ATOM 727 C C . GLU A 1 89 ? 8.052 6.435 6.839 1.00 91.94 89 GLU A C 1
ATOM 729 O O . GLU A 1 89 ? 7.808 6.925 7.938 1.00 91.94 89 GLU A O 1
ATOM 734 N N . LEU A 1 90 ? 7.205 5.602 6.220 1.00 92.62 90 LEU A N 1
ATOM 735 C CA . LEU A 1 90 ? 5.928 5.194 6.815 1.00 92.62 90 LEU A CA 1
ATOM 736 C C . LEU A 1 90 ? 6.114 4.417 8.123 1.00 92.62 90 LEU A C 1
ATOM 738 O O . LEU A 1 90 ? 5.429 4.701 9.096 1.00 92.62 90 LEU A O 1
ATOM 742 N N . LEU A 1 91 ? 7.075 3.492 8.168 1.00 93.44 91 LEU A N 1
ATOM 743 C CA . LEU A 1 91 ? 7.368 2.672 9.352 1.00 93.44 91 LEU A CA 1
ATOM 744 C C . LEU A 1 91 ? 7.944 3.453 10.547 1.00 93.44 91 LEU A C 1
ATOM 746 O O . LEU A 1 91 ? 8.158 2.869 11.605 1.00 93.44 91 LEU A O 1
ATOM 750 N N . LYS A 1 92 ? 8.231 4.754 10.403 1.00 92.94 92 LYS A N 1
ATOM 751 C CA . LYS A 1 92 ? 8.587 5.609 11.549 1.00 92.94 92 LYS A CA 1
ATOM 752 C C . LYS A 1 92 ? 7.372 6.020 12.373 1.00 92.94 92 LYS A C 1
ATOM 754 O O . LYS A 1 92 ? 7.543 6.469 13.502 1.00 92.94 92 LYS A O 1
ATOM 759 N N . ASP A 1 93 ? 6.182 5.946 11.790 1.00 92.75 93 ASP A N 1
ATOM 760 C CA . ASP A 1 93 ? 4.939 6.258 12.473 1.00 92.75 93 ASP A CA 1
ATOM 761 C C . ASP A 1 93 ? 4.508 5.062 13.330 1.00 92.75 93 ASP A C 1
ATOM 763 O O . ASP A 1 93 ? 4.401 3.947 12.825 1.00 92.75 93 ASP A O 1
ATOM 767 N N . SER A 1 94 ? 4.256 5.286 14.622 1.00 93.06 94 SER A N 1
ATOM 768 C CA . SER A 1 94 ? 3.867 4.230 15.566 1.00 93.06 94 SER A CA 1
ATOM 769 C C . SER A 1 94 ? 2.502 3.614 15.258 1.00 93.06 94 SER A C 1
ATOM 771 O O . SER A 1 94 ? 2.233 2.496 15.690 1.00 93.06 94 SER A O 1
ATOM 773 N N . SER A 1 95 ? 1.651 4.321 14.508 1.00 93.75 95 SER A N 1
ATOM 774 C CA . SER A 1 95 ? 0.376 3.786 14.016 1.00 93.75 95 SER A CA 1
ATOM 775 C C . SER A 1 95 ? 0.557 2.768 12.887 1.00 93.75 95 SER A C 1
ATOM 777 O O . SER A 1 95 ? -0.361 2.003 12.601 1.00 93.75 95 SER A O 1
ATOM 779 N N . ILE A 1 96 ? 1.744 2.680 12.277 1.00 94.94 96 ILE A N 1
ATOM 780 C CA . ILE A 1 96 ? 2.028 1.770 11.166 1.00 94.94 96 ILE A CA 1
ATOM 781 C C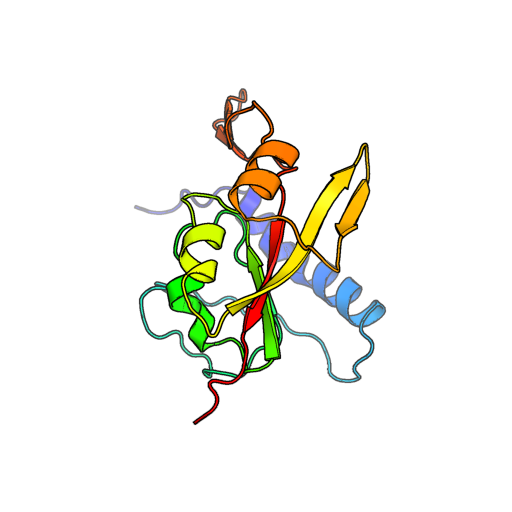 . ILE A 1 96 ? 2.849 0.573 11.638 1.00 94.94 96 ILE A C 1
ATOM 783 O O . ILE A 1 96 ? 3.923 0.718 12.218 1.00 94.94 96 ILE A O 1
ATOM 787 N N . THR A 1 97 ? 2.395 -0.634 11.304 1.00 95.19 97 THR A N 1
ATOM 788 C CA . THR A 1 97 ? 3.145 -1.873 11.563 1.00 95.19 97 THR A CA 1
ATOM 789 C C . THR A 1 97 ? 3.456 -2.630 10.277 1.00 95.19 97 THR A C 1
ATOM 791 O O . THR A 1 97 ? 2.740 -2.529 9.280 1.00 95.19 97 THR A O 1
ATOM 794 N N . LEU A 1 98 ? 4.553 -3.391 10.282 1.00 96.19 98 LEU A N 1
ATOM 795 C CA . LEU A 1 98 ? 4.889 -4.330 9.214 1.00 96.19 98 LEU A CA 1
ATOM 796 C C . LEU A 1 98 ? 4.139 -5.649 9.442 1.00 96.19 98 LEU A C 1
ATOM 798 O O . LEU A 1 98 ? 4.438 -6.361 10.393 1.00 96.19 98 LEU A O 1
ATOM 802 N N . ASP A 1 99 ? 3.198 -5.983 8.559 1.00 95.44 99 ASP A N 1
ATOM 803 C CA . ASP A 1 99 ? 2.383 -7.209 8.645 1.00 95.44 99 ASP A CA 1
ATOM 804 C C . ASP A 1 99 ? 2.895 -8.315 7.701 1.00 95.44 99 ASP A C 1
ATOM 806 O O . ASP A 1 99 ? 2.599 -9.500 7.863 1.00 95.44 99 ASP A O 1
ATOM 810 N N . GLY A 1 100 ? 3.705 -7.945 6.705 1.00 96.56 100 GLY A N 1
ATOM 811 C CA . GLY A 1 100 ? 4.362 -8.913 5.837 1.00 96.56 100 GLY A CA 1
ATOM 812 C C . GLY A 1 100 ? 5.215 -8.308 4.730 1.00 96.56 100 GLY A C 1
ATOM 813 O O . GLY A 1 100 ? 5.244 -7.097 4.506 1.00 96.56 100 GLY A O 1
ATOM 814 N N . LEU A 1 101 ? 5.895 -9.185 3.999 1.00 96.50 101 LEU A N 1
ATOM 815 C CA . LEU A 1 101 ? 6.658 -8.852 2.800 1.00 96.50 101 LEU A CA 1
ATOM 816 C C . LEU A 1 101 ? 6.164 -9.675 1.616 1.00 96.50 101 LEU A C 1
ATOM 818 O O . LEU A 1 101 ? 5.825 -10.850 1.750 1.00 96.50 101 LEU A O 1
ATOM 822 N N . ILE A 1 102 ? 6.182 -9.071 0.433 1.00 94.81 102 ILE A N 1
ATOM 823 C CA . ILE A 1 102 ? 5.934 -9.755 -0.833 1.00 94.81 102 ILE A CA 1
ATOM 824 C C . ILE A 1 102 ? 7.176 -9.610 -1.695 1.00 94.81 102 ILE A C 1
ATOM 826 O O . ILE A 1 102 ? 7.593 -8.503 -2.017 1.00 94.81 102 ILE A O 1
ATOM 830 N N . TYR A 1 103 ? 7.770 -10.722 -2.101 1.00 91.44 103 TYR A N 1
ATOM 831 C CA . TYR A 1 103 ? 8.954 -10.704 -2.955 1.00 91.44 103 TYR A CA 1
ATOM 832 C C . TYR A 1 103 ? 8.951 -11.885 -3.911 1.00 91.44 103 TYR A C 1
ATOM 834 O O . TYR A 1 103 ? 8.255 -12.887 -3.724 1.00 91.44 103 TYR A O 1
ATOM 842 N N . ARG A 1 104 ? 9.739 -11.770 -4.976 1.00 88.44 104 ARG A N 1
ATOM 843 C CA . ARG A 1 104 ? 9.841 -12.823 -5.980 1.00 88.44 104 ARG A CA 1
ATOM 844 C C . ARG A 1 104 ? 10.881 -13.864 -5.579 1.00 88.44 104 ARG A C 1
ATOM 846 O O . ARG A 1 104 ? 12.045 -13.543 -5.366 1.00 88.44 104 ARG A O 1
ATOM 853 N N . LYS A 1 105 ? 10.479 -15.136 -5.592 1.00 87.12 105 LYS A N 1
ATOM 854 C CA . LYS A 1 105 ? 11.354 -16.308 -5.469 1.00 87.12 105 LYS A CA 1
ATOM 855 C C . LYS A 1 105 ? 11.274 -17.124 -6.762 1.00 87.12 105 LYS A C 1
ATOM 857 O O . LYS A 1 105 ? 10.283 -17.800 -7.046 1.00 87.12 105 LYS A O 1
ATOM 862 N N . GLY A 1 106 ? 12.307 -17.024 -7.600 1.00 85.81 106 GLY A N 1
ATOM 863 C CA . GLY A 1 106 ? 12.321 -17.641 -8.930 1.00 85.81 106 GLY A CA 1
ATOM 864 C C . GLY A 1 106 ? 11.275 -17.025 -9.871 1.00 85.81 106 GLY A C 1
ATOM 865 O O . GLY A 1 106 ? 11.397 -15.871 -10.278 1.00 85.81 106 GLY A O 1
ATOM 866 N N . LYS A 1 107 ? 10.246 -17.795 -10.250 1.00 85.50 107 LYS A N 1
ATOM 867 C CA . LYS A 1 107 ? 9.164 -17.352 -11.159 1.00 85.50 107 LYS A CA 1
ATOM 868 C C . LYS A 1 107 ? 7.861 -16.961 -10.446 1.00 85.50 107 LYS A C 1
ATOM 870 O O . LYS A 1 107 ? 6.895 -16.642 -11.127 1.00 85.50 107 LYS A O 1
ATOM 875 N N . LYS A 1 108 ? 7.810 -17.014 -9.113 1.00 89.00 108 LYS A N 1
ATOM 876 C CA . LYS A 1 108 ? 6.589 -16.770 -8.327 1.00 89.00 108 LYS A CA 1
ATOM 877 C C . LYS A 1 108 ? 6.832 -15.709 -7.257 1.00 89.00 108 LYS A C 1
ATOM 879 O O . LYS A 1 108 ? 7.957 -15.581 -6.775 1.00 89.00 108 LYS A O 1
ATOM 884 N N . TYR A 1 109 ? 5.781 -14.990 -6.877 1.00 90.38 109 TYR A N 1
ATOM 885 C CA . TYR A 1 109 ? 5.788 -14.172 -5.666 1.00 90.38 109 TYR A CA 1
ATOM 886 C C . TYR A 1 109 ? 5.464 -15.036 -4.450 1.00 90.38 109 TYR A C 1
ATOM 888 O O . TYR A 1 109 ? 4.682 -15.985 -4.540 1.00 90.38 109 TYR A O 1
ATOM 896 N N . VAL A 1 110 ? 6.094 -14.704 -3.332 1.00 93.31 110 VAL A N 1
ATOM 897 C CA . VAL A 1 110 ? 5.877 -15.309 -2.020 1.00 93.31 110 VAL A CA 1
ATOM 898 C C . VAL A 1 110 ? 5.448 -14.203 -1.070 1.00 93.31 110 VAL A C 1
ATOM 900 O O . VAL A 1 110 ? 5.951 -13.085 -1.169 1.00 93.31 110 VAL A O 1
ATOM 903 N N . ILE A 1 111 ? 4.517 -14.531 -0.177 1.00 95.56 111 ILE A N 1
ATOM 904 C CA . ILE A 1 111 ? 4.106 -13.675 0.932 1.00 95.56 111 ILE A CA 1
ATOM 905 C C . ILE A 1 111 ? 4.741 -14.252 2.196 1.00 95.56 111 ILE A C 1
ATOM 907 O O . ILE A 1 111 ? 4.495 -15.408 2.537 1.00 95.56 111 ILE A O 1
ATOM 911 N N . GLU A 1 112 ? 5.568 -13.454 2.855 1.00 94.94 112 GLU A N 1
ATOM 912 C CA . GLU A 1 112 ? 6.190 -13.752 4.143 1.00 94.94 112 GLU A CA 1
ATOM 913 C C . GLU A 1 112 ? 5.467 -12.953 5.228 1.00 94.94 112 GLU A C 1
ATOM 915 O O . GLU A 1 112 ? 5.206 -11.764 5.051 1.00 94.94 112 GLU A O 1
ATOM 920 N N . LYS A 1 113 ? 5.115 -13.626 6.322 1.00 94.25 113 LYS A N 1
ATOM 921 C CA . LYS A 1 113 ? 4.462 -13.059 7.509 1.00 94.25 113 LYS A CA 1
ATOM 922 C C . LYS A 1 113 ? 5.353 -13.292 8.730 1.00 94.25 113 LYS A C 1
ATOM 924 O O . LYS A 1 113 ? 6.376 -13.961 8.599 1.00 94.25 113 LYS A O 1
ATOM 929 N N . ASP A 1 114 ? 4.948 -12.765 9.884 1.00 89.81 114 ASP A N 1
ATOM 930 C CA . ASP A 1 114 ? 5.616 -12.987 11.177 1.00 89.81 114 ASP A CA 1
ATOM 931 C C . ASP A 1 114 ? 7.093 -12.554 11.154 1.00 89.81 114 ASP A C 1
ATOM 933 O O . ASP A 1 114 ? 8.013 -13.294 11.508 1.00 89.81 114 ASP A O 1
ATOM 937 N N . ILE A 1 115 ? 7.320 -11.338 10.655 1.00 91.50 115 ILE A N 1
ATOM 938 C CA . ILE A 1 115 ? 8.655 -10.814 10.376 1.00 91.50 115 ILE A CA 1
ATOM 939 C C . ILE A 1 115 ? 9.227 -10.177 11.634 1.00 91.50 115 ILE A C 1
ATOM 941 O O . ILE A 1 115 ? 8.766 -9.128 12.070 1.00 91.50 115 ILE A O 1
ATOM 945 N N . ASN A 1 116 ? 10.269 -10.808 12.171 1.00 87.00 116 ASN A N 1
ATOM 946 C CA . ASN A 1 116 ? 11.008 -10.323 13.340 1.00 87.00 116 ASN A CA 1
ATOM 947 C C . ASN A 1 116 ? 12.300 -9.575 12.970 1.00 87.00 116 ASN A C 1
ATOM 949 O O . ASN A 1 116 ? 13.007 -9.092 13.852 1.00 87.00 116 ASN A O 1
ATOM 953 N N . ASP A 1 117 ? 12.622 -9.503 11.678 1.00 87.25 117 ASP A N 1
ATOM 954 C CA . ASP A 1 117 ? 13.799 -8.799 11.176 1.00 87.25 117 ASP A CA 1
ATOM 955 C C . ASP A 1 117 ? 13.620 -7.283 11.313 1.00 87.25 117 ASP A C 1
ATOM 957 O O . ASP A 1 117 ? 12.544 -6.739 11.046 1.00 87.25 117 ASP A O 1
ATOM 961 N N . ASP A 1 118 ? 14.706 -6.577 11.630 1.00 89.31 118 ASP A N 1
ATOM 962 C CA . ASP A 1 118 ? 14.703 -5.125 11.523 1.00 89.31 118 ASP A CA 1
ATOM 963 C C . ASP A 1 118 ? 14.703 -4.670 10.047 1.00 89.31 118 ASP A C 1
ATOM 965 O O . ASP A 1 118 ? 14.995 -5.418 9.106 1.00 89.31 118 ASP A O 1
ATOM 969 N N . PHE A 1 119 ? 14.388 -3.393 9.816 1.00 89.31 119 PHE A N 1
ATOM 970 C CA . PHE A 1 119 ? 14.319 -2.848 8.460 1.00 89.31 119 PHE A CA 1
ATOM 971 C C . PHE A 1 119 ? 15.646 -2.974 7.688 1.00 89.31 119 PHE A C 1
ATOM 973 O O . PHE A 1 119 ? 15.651 -3.122 6.464 1.00 89.31 119 PHE A O 1
ATOM 980 N N . LYS A 1 120 ? 16.790 -2.891 8.375 1.00 90.00 120 LYS A N 1
ATOM 981 C CA . LYS A 1 120 ? 18.116 -2.961 7.751 1.00 90.00 120 LYS A CA 1
ATOM 982 C C . LYS A 1 120 ? 18.406 -4.384 7.279 1.00 90.00 120 LYS A C 1
ATOM 984 O O . LYS A 1 120 ? 18.930 -4.545 6.174 1.00 90.00 120 LYS A O 1
ATOM 989 N N . ASP A 1 121 ? 18.025 -5.383 8.061 1.00 91.25 121 ASP A N 1
ATOM 990 C CA . ASP A 1 121 ? 18.169 -6.795 7.733 1.00 91.25 121 ASP A CA 1
ATOM 991 C C . ASP A 1 121 ? 17.244 -7.200 6.586 1.00 91.25 121 ASP A C 1
ATOM 993 O O . ASP A 1 121 ? 17.708 -7.823 5.625 1.00 91.25 121 ASP A O 1
ATOM 997 N N . ILE A 1 122 ? 15.990 -6.730 6.589 1.00 91.31 122 ILE A N 1
ATOM 998 C CA . ILE A 1 122 ? 15.063 -6.882 5.454 1.00 91.31 122 ILE A CA 1
ATOM 999 C C . ILE A 1 122 ? 15.690 -6.313 4.179 1.00 91.31 122 ILE A C 1
ATOM 1001 O O . ILE A 1 122 ? 15.747 -6.982 3.143 1.00 91.31 122 ILE A O 1
ATOM 1005 N N . MET A 1 123 ? 16.204 -5.082 4.248 1.00 88.56 123 MET A N 1
ATOM 1006 C CA . MET A 1 123 ? 16.824 -4.439 3.094 1.00 88.56 123 MET A CA 1
ATOM 1007 C C . MET A 1 123 ? 18.088 -5.165 2.645 1.00 88.56 123 MET A C 1
ATOM 1009 O O . MET A 1 123 ? 18.310 -5.268 1.447 1.00 88.56 123 MET A O 1
ATOM 1013 N N . LYS A 1 124 ? 18.906 -5.704 3.551 1.00 87.19 124 LYS A N 1
ATOM 1014 C CA . LYS A 1 124 ? 20.088 -6.498 3.188 1.00 87.19 124 LYS A CA 1
ATOM 1015 C C . LYS A 1 124 ? 19.684 -7.793 2.478 1.00 87.19 124 LYS A C 1
ATOM 1017 O O . LYS A 1 124 ? 20.236 -8.104 1.425 1.00 87.19 124 LYS A O 1
ATOM 1022 N N . ARG A 1 125 ? 18.685 -8.498 3.013 1.00 87.25 125 ARG A N 1
ATOM 1023 C CA . ARG A 1 125 ? 18.155 -9.772 2.505 1.00 87.25 125 ARG A CA 1
ATOM 1024 C C . ARG A 1 125 ? 17.507 -9.635 1.126 1.00 87.25 125 ARG A C 1
ATOM 1026 O O . ARG A 1 125 ? 17.646 -10.529 0.297 1.00 87.25 125 ARG A O 1
ATOM 1033 N N . HIS A 1 126 ? 16.863 -8.496 0.871 1.00 83.38 126 HIS A N 1
ATOM 1034 C CA . HIS A 1 126 ? 16.134 -8.218 -0.371 1.00 83.38 126 HIS A CA 1
ATOM 1035 C C . HIS A 1 126 ? 16.767 -7.145 -1.258 1.00 83.38 126 HIS A C 1
ATOM 1037 O O . HIS A 1 126 ? 16.179 -6.751 -2.270 1.00 83.38 126 HIS A O 1
ATOM 1043 N N . SER A 1 127 ? 17.963 -6.664 -0.911 1.00 69.31 127 SER A N 1
ATOM 1044 C CA . SER A 1 127 ? 18.725 -5.763 -1.771 1.00 69.31 127 SER A CA 1
ATOM 1045 C C . SER A 1 127 ? 19.129 -6.514 -3.032 1.00 69.31 127 SER A C 1
ATOM 1047 O O . SER A 1 127 ? 20.158 -7.181 -3.108 1.00 69.31 127 SER A O 1
ATOM 1049 N N . ASN A 1 128 ? 18.311 -6.388 -4.072 1.00 58.69 128 ASN A N 1
ATOM 1050 C CA . ASN A 1 128 ? 18.805 -6.630 -5.410 1.00 58.69 128 ASN A CA 1
ATOM 1051 C C . ASN A 1 128 ? 19.902 -5.588 -5.650 1.00 58.69 128 ASN A C 1
ATOM 1053 O O . ASN A 1 128 ? 19.644 -4.389 -5.662 1.00 58.69 128 ASN A O 1
ATOM 1057 N N . THR A 1 129 ? 21.134 -6.036 -5.881 1.00 48.47 129 THR A N 1
ATOM 1058 C CA . THR A 1 129 ? 22.295 -5.211 -6.275 1.00 48.47 129 THR A CA 1
ATOM 1059 C C . THR A 1 129 ? 22.104 -4.478 -7.614 1.00 48.47 129 THR A C 1
ATOM 1061 O O . THR A 1 129 ? 23.039 -3.884 -8.150 1.00 48.47 129 THR A O 1
ATOM 1064 N N . LYS A 1 130 ? 20.894 -4.498 -8.184 1.00 52.25 130 LYS A N 1
ATOM 1065 C CA . LYS A 1 130 ? 20.529 -3.853 -9.441 1.00 52.25 130 LYS A CA 1
ATOM 1066 C C . LYS A 1 130 ? 19.631 -2.654 -9.150 1.00 52.25 130 LYS A C 1
ATOM 1068 O O . LYS A 1 130 ? 18.638 -2.780 -8.447 1.00 52.25 130 LYS A O 1
ATOM 1073 N N . LYS A 1 131 ? 20.014 -1.507 -9.722 1.00 59.34 131 LYS A N 1
ATOM 1074 C CA . LYS A 1 131 ? 19.286 -0.228 -9.698 1.00 59.34 131 LYS A CA 1
ATOM 1075 C C . LYS A 1 131 ? 17.782 -0.442 -9.912 1.00 59.34 131 LYS A C 1
ATOM 1077 O O . LYS A 1 131 ? 17.420 -1.221 -10.781 1.00 59.34 131 LYS A O 1
ATOM 1082 N N . ASP A 1 132 ? 16.935 0.324 -9.225 1.00 63.66 132 ASP A N 1
ATOM 1083 C CA . ASP A 1 132 ? 15.459 0.295 -9.339 1.00 63.66 132 ASP A CA 1
ATOM 1084 C C . ASP A 1 132 ? 14.929 0.443 -10.774 1.00 63.66 132 ASP A C 1
ATOM 1086 O O . ASP A 1 132 ? 13.773 0.135 -11.062 1.00 63.66 132 ASP A O 1
ATOM 1090 N N . MET A 1 133 ? 15.784 0.916 -11.678 1.00 67.75 133 MET A N 1
ATOM 1091 C CA . MET A 1 133 ? 15.506 1.108 -13.088 1.00 67.75 133 MET A CA 1
ATOM 1092 C C . MET A 1 133 ? 16.625 0.484 -13.925 1.00 67.75 133 MET A C 1
ATOM 1094 O O . MET A 1 133 ? 17.815 0.648 -13.634 1.00 67.75 133 MET A O 1
ATOM 1098 N N . LYS A 1 134 ? 16.247 -0.194 -15.008 1.00 70.38 134 LYS A N 1
ATOM 1099 C CA . LYS A 1 134 ? 17.155 -0.661 -16.061 1.00 70.38 134 LYS A CA 1
ATOM 1100 C C . LYS A 1 134 ? 16.992 0.229 -17.294 1.00 70.38 134 LYS A C 1
ATOM 1102 O O . LYS A 1 134 ? 15.886 0.646 -17.632 1.00 70.38 134 LYS A O 1
ATOM 1107 N N . LYS A 1 135 ? 18.097 0.510 -17.984 1.00 73.44 135 LYS A N 1
ATOM 1108 C CA . LYS A 1 135 ? 18.064 1.179 -19.288 1.00 73.44 135 LYS A CA 1
ATOM 1109 C C . LYS A 1 135 ? 17.736 0.138 -20.356 1.00 73.44 135 LYS A C 1
ATOM 1111 O O . LYS A 1 135 ? 18.429 -0.872 -20.453 1.00 73.44 135 LYS A O 1
ATOM 1116 N N . THR A 1 136 ? 16.690 0.374 -21.131 1.00 75.25 136 THR A N 1
ATOM 1117 C CA . THR A 1 136 ? 16.297 -0.431 -22.290 1.00 75.25 136 THR A CA 1
ATOM 1118 C C . THR A 1 136 ? 16.396 0.407 -23.560 1.00 75.25 136 THR A C 1
ATOM 1120 O O . THR A 1 136 ? 16.592 1.623 -23.515 1.00 75.25 136 THR A O 1
ATOM 1123 N N . THR A 1 137 ? 16.275 -0.237 -24.720 1.00 73.94 137 THR A N 1
ATOM 1124 C CA . THR A 1 137 ? 16.243 0.454 -26.020 1.00 73.94 137 THR A CA 1
ATOM 1125 C C . THR A 1 137 ? 15.034 1.384 -26.167 1.00 73.94 137 THR A C 1
ATOM 1127 O O . THR A 1 137 ? 15.045 2.248 -27.037 1.00 73.94 137 THR A O 1
ATOM 1130 N N . LYS A 1 138 ? 14.017 1.242 -25.302 1.00 73.25 138 LYS A N 1
ATOM 1131 C CA . LYS A 1 138 ? 12.790 2.052 -25.274 1.00 73.25 138 LYS A CA 1
ATOM 1132 C C . LYS A 1 138 ? 12.766 3.106 -24.156 1.00 73.25 138 LYS A C 1
ATOM 1134 O O . LYS A 1 138 ? 11.766 3.800 -24.014 1.00 73.25 138 LYS A O 1
ATOM 1139 N N . GLY A 1 139 ? 13.838 3.240 -23.369 1.00 74.88 139 GLY A N 1
ATOM 1140 C CA . GLY A 1 139 ? 13.927 4.214 -22.277 1.00 74.88 139 GLY A CA 1
ATOM 1141 C C . GLY A 1 139 ? 14.338 3.589 -20.946 1.00 74.88 139 GLY A C 1
ATOM 1142 O O . GLY A 1 139 ? 15.096 2.624 -20.910 1.00 74.88 139 GLY A O 1
ATOM 1143 N N . LEU A 1 140 ? 13.893 4.169 -19.832 1.00 70.62 140 LEU A N 1
ATOM 1144 C CA . LEU A 1 140 ? 14.100 3.589 -18.505 1.00 70.62 140 LEU A CA 1
ATOM 1145 C C . LEU A 1 140 ? 12.869 2.771 -18.108 1.00 70.62 140 LEU A C 1
ATOM 1147 O O . LEU A 1 140 ? 11.752 3.274 -18.151 1.00 70.62 140 LEU A O 1
ATOM 1151 N N . GLU A 1 141 ? 13.086 1.532 -17.684 1.00 72.19 141 GLU A N 1
ATOM 1152 C CA . GLU A 1 141 ? 12.039 0.647 -17.172 1.00 72.19 141 GLU A CA 1
ATOM 1153 C C . GLU A 1 141 ? 12.314 0.323 -15.709 1.00 72.19 141 GLU A C 1
ATOM 1155 O O . GLU A 1 141 ? 13.460 0.054 -15.338 1.00 72.19 141 GLU A O 1
ATOM 1160 N N . TYR A 1 142 ? 11.267 0.289 -14.888 1.00 68.06 142 TYR A N 1
ATOM 1161 C CA . TYR A 1 142 ? 11.384 -0.209 -13.523 1.00 68.06 142 TYR A CA 1
ATOM 1162 C C . TYR A 1 142 ? 11.786 -1.684 -13.526 1.00 68.06 142 TYR A C 1
ATOM 1164 O O . TYR A 1 142 ? 11.307 -2.486 -14.335 1.00 68.06 142 TYR A O 1
ATOM 1172 N N . ILE A 1 143 ? 12.688 -2.046 -12.615 1.00 67.94 143 ILE A N 1
ATOM 1173 C CA . ILE A 1 143 ? 12.954 -3.448 -12.325 1.00 67.94 143 ILE A CA 1
ATOM 1174 C C . ILE A 1 143 ? 11.801 -3.946 -11.458 1.00 67.94 143 ILE A C 1
ATOM 1176 O O . ILE A 1 143 ? 11.764 -3.729 -10.246 1.00 67.94 143 ILE A O 1
ATOM 1180 N N . ASP A 1 144 ? 10.856 -4.605 -12.120 1.00 64.44 144 ASP A N 1
ATOM 1181 C CA . ASP A 1 144 ? 9.929 -5.530 -11.480 1.00 64.44 144 ASP A CA 1
ATOM 1182 C C . ASP A 1 144 ? 10.750 -6.573 -10.698 1.00 64.44 144 ASP A C 1
ATOM 1184 O O . ASP A 1 144 ? 11.822 -6.964 -11.175 1.00 64.44 144 ASP A O 1
ATOM 1188 N N . ASN A 1 145 ? 10.272 -7.002 -9.520 1.00 70.38 145 ASN A N 1
ATOM 1189 C CA . ASN A 1 145 ? 10.930 -7.878 -8.517 1.00 70.38 145 ASN A CA 1
ATOM 1190 C C . ASN A 1 145 ? 11.624 -7.189 -7.324 1.00 70.38 145 ASN A C 1
ATOM 1192 O O . ASN A 1 145 ? 12.569 -7.751 -6.762 1.00 70.38 145 ASN A O 1
ATOM 1196 N N . GLN A 1 146 ? 11.186 -6.000 -6.911 1.00 79.44 146 GLN A N 1
ATOM 1197 C CA . GLN A 1 146 ? 11.551 -5.507 -5.578 1.00 79.44 146 GLN A CA 1
ATOM 1198 C C . GLN A 1 146 ? 10.806 -6.271 -4.475 1.00 79.44 146 GLN A C 1
ATOM 1200 O O . GLN A 1 146 ? 9.819 -6.961 -4.729 1.00 79.44 146 GLN A O 1
ATOM 1205 N N . CYS A 1 147 ? 11.297 -6.138 -3.245 1.00 90.06 147 CYS A N 1
ATOM 1206 C CA . CYS A 1 147 ? 10.536 -6.515 -2.065 1.00 90.06 147 CYS A CA 1
ATOM 1207 C C . CYS A 1 147 ? 9.510 -5.419 -1.752 1.00 90.06 147 CYS A C 1
ATOM 1209 O O . CYS A 1 147 ? 9.845 -4.230 -1.692 1.00 90.06 147 CYS A O 1
ATOM 1211 N N . TYR A 1 148 ? 8.258 -5.834 -1.612 1.00 93.81 148 TYR A N 1
ATOM 1212 C CA . TYR A 1 148 ? 7.118 -4.996 -1.282 1.00 93.81 148 TYR A CA 1
ATOM 1213 C C . TYR A 1 148 ? 6.738 -5.209 0.177 1.00 93.81 148 TYR A C 1
ATOM 1215 O O . TYR A 1 148 ? 6.785 -6.325 0.688 1.00 93.81 148 TYR A O 1
ATOM 1223 N N . PHE A 1 149 ? 6.347 -4.127 0.828 1.00 95.38 149 PHE A N 1
ATOM 1224 C CA . PHE A 1 149 ? 5.990 -4.068 2.231 1.00 95.38 149 PHE A CA 1
ATOM 1225 C C . PHE A 1 149 ? 4.471 -4.051 2.342 1.00 95.38 149 PHE A C 1
ATOM 1227 O O . PHE A 1 149 ? 3.811 -3.196 1.748 1.00 95.38 149 PHE A O 1
ATOM 1234 N N . VAL A 1 150 ? 3.935 -5.012 3.091 1.00 97.12 150 VAL A N 1
ATOM 1235 C CA . VAL A 1 150 ? 2.540 -5.045 3.526 1.00 97.12 150 VAL A CA 1
ATOM 1236 C C . VAL A 1 150 ? 2.507 -4.377 4.889 1.00 97.12 150 VAL A C 1
ATOM 1238 O O . VAL A 1 150 ? 2.920 -4.958 5.891 1.00 97.12 150 VAL A O 1
ATOM 1241 N N . LEU A 1 151 ? 2.085 -3.122 4.899 1.00 96.31 151 LEU A N 1
ATOM 1242 C CA . LEU A 1 151 ? 1.979 -2.308 6.097 1.00 96.31 151 LEU A CA 1
ATOM 1243 C C . LEU A 1 151 ? 0.524 -2.277 6.556 1.00 96.31 151 LEU A C 1
ATOM 1245 O O . LEU A 1 151 ? -0.390 -2.311 5.730 1.00 96.31 151 LEU A O 1
ATOM 1249 N N . LYS A 1 152 ? 0.307 -2.195 7.862 1.00 96.44 152 LYS A N 1
ATOM 1250 C CA . LYS A 1 152 ? -1.021 -2.098 8.456 1.00 96.44 152 LYS A CA 1
ATOM 1251 C C . LYS A 1 152 ? -1.179 -0.756 9.152 1.00 96.44 152 LYS A C 1
ATOM 1253 O O . LYS A 1 152 ? -0.334 -0.383 9.960 1.00 96.44 152 LYS A O 1
ATOM 1258 N N . GLU A 1 153 ? -2.255 -0.059 8.809 1.00 95.62 153 GLU A N 1
ATOM 1259 C CA . GLU A 1 153 ? -2.708 1.146 9.502 1.00 95.62 153 GLU A CA 1
ATOM 1260 C C . GLU A 1 153 ? -3.434 0.698 10.768 1.00 95.62 153 GLU A C 1
ATOM 1262 O O . GLU A 1 153 ? -4.447 0.004 10.681 1.00 95.62 153 GLU A O 1
ATOM 1267 N N . ASN A 1 154 ? -2.911 1.011 11.947 1.00 93.31 154 ASN A N 1
ATOM 1268 C CA . ASN A 1 154 ? -3.539 0.641 13.211 1.00 93.31 154 ASN A CA 1
ATOM 1269 C C . ASN A 1 154 ? -4.433 1.776 13.706 1.00 93.31 154 ASN A C 1
ATOM 1271 O O . ASN A 1 154 ? -4.325 2.921 13.280 1.00 93.31 154 ASN A O 1
ATOM 1275 N N . ARG A 1 155 ? -5.354 1.457 14.617 1.00 81.56 155 ARG A N 1
ATOM 1276 C CA . ARG A 1 155 ? -6.053 2.518 15.345 1.00 81.56 155 ARG A CA 1
ATOM 1277 C C . ARG A 1 155 ? -5.034 3.206 16.242 1.00 81.56 155 ARG A C 1
ATOM 1279 O O . ARG A 1 155 ? -4.304 2.514 16.947 1.00 81.56 155 ARG A O 1
ATOM 1286 N N . ASN A 1 156 ? -5.024 4.533 16.236 1.00 66.25 156 ASN A N 1
ATOM 1287 C CA . ASN A 1 156 ? -4.456 5.255 17.363 1.00 66.25 156 ASN A CA 1
ATOM 1288 C C . ASN A 1 156 ? -5.304 4.883 18.584 1.00 66.25 156 ASN A C 1
ATOM 1290 O O . ASN A 1 156 ? -6.529 4.994 18.541 1.00 66.25 156 ASN A O 1
ATOM 1294 N N . GLU A 1 157 ? -4.667 4.325 19.607 1.00 56.91 157 GLU A N 1
ATOM 1295 C CA . GLU A 1 157 ? -5.296 4.190 20.915 1.00 56.91 157 GLU A CA 1
ATOM 1296 C C . GLU A 1 157 ? -5.340 5.601 21.518 1.00 56.91 157 GLU A C 1
ATOM 1298 O O . GLU A 1 157 ? -4.288 6.212 21.713 1.00 56.91 157 GLU A O 1
ATOM 1303 N N . ASP A 1 158 ? -6.552 6.133 21.700 1.00 46.25 158 ASP A N 1
ATOM 1304 C CA . ASP A 1 158 ? -6.821 7.359 22.465 1.00 46.25 158 ASP A CA 1
ATOM 1305 C C . ASP A 1 158 ? -6.757 7.086 23.978 1.00 46.25 158 ASP A C 1
ATOM 1307 O O . ASP A 1 158 ? -7.267 6.021 24.411 1.00 46.25 158 ASP A O 1
#

Foldseek 3Di:
DDDPPDPVVVVVVVCVVVVQVVCCVPDPDDDRDDDDDFDDDLQDDGPADFQQDQEAEQELVALSCVSCVRNHHAQHKYKYFCNNHNVVVQVVDPQKDFQWKWFDDPHDIDIGGPDPDDPVVVCVVQVPVDDQWDQDPVGIDGPPTGMMTIMGRHDDDD

Nearest PDB structures (foldseek):
  2p8j-assembly1_B  TM=3.796E-01  e=1.265E-03  Clostridium acetobutylicum
  4yv0-assembly2_C  TM=5.551E-01  e=1.618E-01  Trypanosoma cruzi strain CL Brener
  8avx-assembly1_B  TM=3.723E-01  e=2.710E+00  Deinococcus radio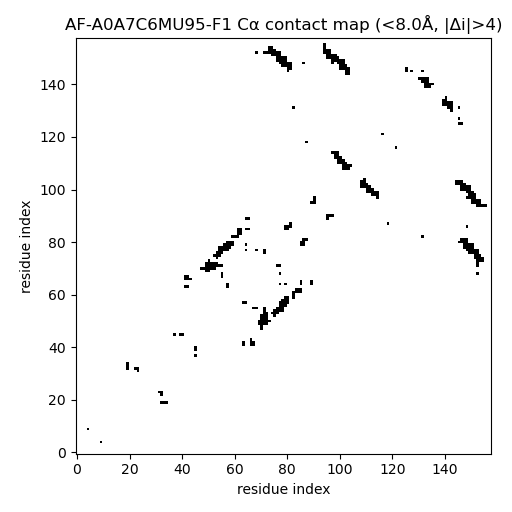durans R1 = ATCC 13939 = DSM 20539

Secondary structure (DSSP, 8-state):
------HHHHHHHHTHHHHHHHHHHH-SSSSPP------S-TTS--SS-TT-EEEEEETT--SHHHHHGGGEEEEEEEEEE-GGGHHHHHTTSTTEEEEEEEEEETTEEEEE-S--S-HHHHHHHH--SS-SEEEETTEEEE-S---EEEEEEPPP--

pLDDT: mean 84.65, std 14.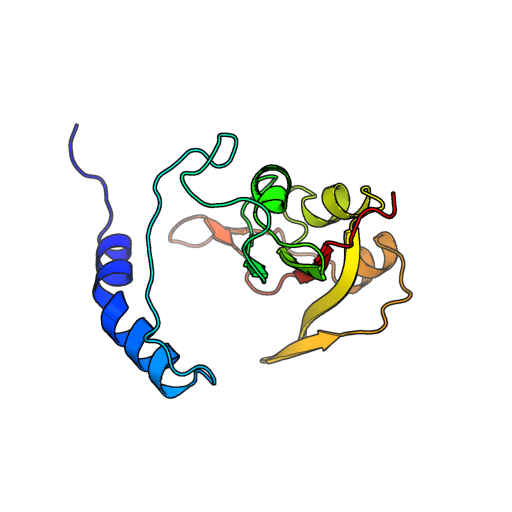96, range [36.5, 97.81]

Solvent-accessible surface area (backbone atoms only — not comparable to full-atom values): 9727 Å² total; per-residue (Å²): 142,79,83,90,77,57,71,71,60,57,55,58,63,71,42,48,62,64,52,45,52,52,47,61,76,68,55,92,67,87,71,84,73,84,87,84,89,82,90,75,63,63,87,47,90,63,104,65,67,62,48,68,31,65,67,45,82,43,68,80,54,53,58,46,57,71,55,47,47,61,31,36,17,72,70,13,39,37,39,30,28,55,44,87,43,30,48,64,60,51,59,70,39,87,47,37,44,80,62,29,37,39,34,61,60,90,94,42,78,44,80,46,60,87,74,81,67,54,74,66,55,49,45,63,78,53,56,65,96,59,64,70,53,44,84,52,100,90,44,79,41,72,51,82,73,57,51,29,41,34,30,32,36,43,68,78,86,127

Mean predicted aligned error: 8.09 Å